Protein AF-A0AAD4QWE2-F1 (afdb_monomer)

Structure (mmCIF, N/CA/C/O backbone):
data_AF-A0AAD4QWE2-F1
#
_entry.id   AF-A0AAD4QWE2-F1
#
loop_
_atom_site.group_PDB
_atom_site.id
_atom_site.type_symbol
_atom_site.label_atom_id
_atom_site.label_alt_id
_atom_site.label_comp_id
_atom_site.label_asym_id
_atom_site.label_entity_id
_atom_site.label_seq_id
_atom_site.pdbx_PDB_ins_code
_atom_site.Cartn_x
_atom_site.Cartn_y
_atom_site.Cartn_z
_atom_site.occupancy
_atom_site.B_iso_or_equiv
_atom_site.auth_seq_id
_atom_site.auth_comp_id
_atom_site.auth_asym_id
_atom_site.auth_atom_id
_atom_site.pdbx_PDB_model_num
ATOM 1 N N . MET A 1 1 ? 18.367 -15.353 -3.432 1.00 58.97 1 MET A N 1
ATOM 2 C CA . MET A 1 1 ? 17.225 -16.222 -3.062 1.00 58.97 1 MET A CA 1
ATOM 3 C C . MET A 1 1 ? 15.881 -15.506 -3.216 1.00 58.97 1 MET A C 1
ATOM 5 O O . MET A 1 1 ? 15.114 -15.905 -4.078 1.00 58.97 1 MET A O 1
ATOM 9 N N . PHE A 1 2 ? 15.617 -14.403 -2.499 1.00 80.06 2 PHE A N 1
ATOM 10 C CA . PHE A 1 2 ? 14.326 -13.691 -2.597 1.00 80.06 2 PHE A CA 1
ATOM 11 C C . PHE A 1 2 ? 14.010 -13.080 -3.974 1.00 80.06 2 PHE A C 1
ATOM 13 O O . PHE A 1 2 ? 12.841 -12.903 -4.298 1.00 80.06 2 PHE A O 1
ATOM 20 N N . HIS A 1 3 ? 15.017 -12.776 -4.801 1.00 84.12 3 HIS A N 1
ATOM 21 C CA . HIS A 1 3 ? 14.799 -12.285 -6.167 1.00 84.12 3 HIS A CA 1
ATOM 22 C C . HIS A 1 3 ? 14.004 -13.289 -7.022 1.00 84.12 3 HIS A C 1
ATOM 24 O O . HIS A 1 3 ? 12.912 -12.959 -7.468 1.00 84.12 3 HIS A O 1
ATOM 30 N N . HIS A 1 4 ? 14.496 -14.525 -7.171 1.00 86.75 4 HIS A N 1
ATOM 31 C CA . HIS A 1 4 ? 13.831 -15.552 -7.985 1.00 86.75 4 HIS A CA 1
ATOM 32 C C . HIS A 1 4 ? 12.430 -15.900 -7.474 1.00 86.75 4 HIS A C 1
ATOM 34 O O . HIS A 1 4 ? 11.530 -16.101 -8.278 1.00 86.75 4 HIS A O 1
ATOM 40 N N . MET A 1 5 ? 12.218 -15.903 -6.153 1.00 87.75 5 MET A N 1
ATOM 41 C CA . MET A 1 5 ? 10.882 -16.099 -5.577 1.00 87.75 5 MET A CA 1
ATOM 42 C C . MET A 1 5 ? 9.924 -14.964 -5.963 1.00 87.75 5 MET A C 1
ATOM 44 O O . MET A 1 5 ? 8.808 -15.232 -6.393 1.00 87.75 5 MET A O 1
ATOM 48 N N . ASN A 1 6 ? 10.357 -13.702 -5.856 1.00 87.88 6 ASN A N 1
ATOM 49 C CA . ASN A 1 6 ? 9.529 -12.559 -6.254 1.00 87.88 6 ASN A CA 1
ATOM 50 C C . ASN A 1 6 ? 9.213 -12.574 -7.756 1.00 87.88 6 ASN A C 1
ATOM 52 O O . ASN A 1 6 ? 8.078 -12.291 -8.126 1.00 87.88 6 ASN A O 1
ATOM 56 N N . VAL A 1 7 ? 10.190 -12.924 -8.601 1.00 87.19 7 VAL A N 1
ATOM 57 C CA . VAL A 1 7 ? 9.985 -13.056 -10.052 1.00 87.19 7 VAL A CA 1
ATOM 58 C C . VAL A 1 7 ? 8.998 -14.182 -10.355 1.00 87.19 7 VAL A C 1
ATOM 60 O O . VAL A 1 7 ? 8.011 -13.928 -11.032 1.00 87.19 7 VAL A O 1
ATOM 63 N N . GLY A 1 8 ? 9.179 -15.373 -9.778 1.00 86.12 8 GLY A N 1
ATOM 64 C CA . GLY A 1 8 ? 8.272 -16.501 -10.008 1.00 86.12 8 GLY A CA 1
ATOM 65 C C . GLY A 1 8 ? 6.830 -16.226 -9.563 1.00 86.12 8 GLY A C 1
ATOM 66 O O . GLY A 1 8 ? 5.892 -16.558 -10.282 1.00 86.12 8 GLY A O 1
ATOM 67 N N . VAL A 1 9 ? 6.628 -15.560 -8.416 1.00 85.94 9 VAL A N 1
ATOM 68 C CA . VAL A 1 9 ? 5.282 -15.143 -7.967 1.00 85.94 9 VAL A CA 1
ATOM 69 C C . VAL A 1 9 ? 4.673 -14.112 -8.921 1.00 85.94 9 VAL A C 1
ATOM 71 O O . VAL A 1 9 ? 3.482 -14.179 -9.218 1.00 85.94 9 VAL A O 1
ATOM 74 N N . TRP A 1 10 ? 5.471 -13.158 -9.406 1.00 86.69 10 TRP A N 1
ATOM 75 C CA . TRP A 1 10 ? 5.012 -12.143 -10.354 1.00 86.69 10 TRP A CA 1
ATOM 76 C C . TRP A 1 10 ? 4.630 -12.760 -11.706 1.00 86.69 10 TRP A C 1
ATOM 78 O O . TRP A 1 10 ? 3.551 -12.469 -12.218 1.00 86.69 10 TRP A O 1
ATOM 88 N N . GLU A 1 11 ? 5.447 -13.667 -12.245 1.00 85.62 11 GLU A N 1
ATOM 89 C CA . GLU A 1 11 ? 5.155 -14.399 -13.484 1.00 85.62 11 GLU A CA 1
ATOM 90 C C . GLU A 1 11 ? 3.886 -15.248 -13.357 1.00 85.62 11 GLU A C 1
ATOM 92 O O . GLU A 1 11 ? 3.011 -15.185 -14.224 1.00 85.62 11 GLU A O 1
ATOM 97 N N . ALA A 1 12 ? 3.733 -15.981 -12.248 1.00 81.69 12 ALA A N 1
ATOM 98 C CA . ALA A 1 12 ? 2.520 -16.745 -11.971 1.00 81.69 12 ALA A CA 1
ATOM 99 C C . ALA A 1 12 ? 1.279 -15.837 -11.942 1.00 81.69 12 ALA A C 1
ATOM 101 O O . ALA A 1 12 ? 0.244 -16.171 -12.521 1.00 81.69 12 ALA A O 1
ATOM 102 N N . ALA A 1 13 ? 1.389 -14.657 -11.328 1.00 78.50 13 ALA A N 1
ATOM 103 C CA . ALA A 1 13 ? 0.296 -13.696 -11.279 1.00 78.50 13 ALA A CA 1
ATOM 104 C C . ALA A 1 13 ? -0.074 -13.128 -12.662 1.00 78.50 13 ALA A C 1
ATOM 106 O O . ALA A 1 13 ? -1.259 -12.958 -12.950 1.00 78.50 13 ALA A O 1
ATOM 107 N N . LEU A 1 14 ? 0.905 -12.887 -13.543 1.00 72.56 14 LEU A N 1
ATOM 108 C CA . LEU A 1 14 ? 0.645 -12.483 -14.930 1.00 72.56 14 LEU A CA 1
ATOM 109 C C . LEU A 1 14 ? -0.063 -13.583 -15.734 1.00 72.56 14 LEU A C 1
ATOM 111 O O . LEU A 1 14 ? -0.970 -13.283 -16.513 1.00 72.56 14 LEU A O 1
ATOM 115 N N . GLY A 1 15 ? 0.306 -14.850 -15.518 1.00 62.28 15 GLY A N 1
ATOM 116 C CA . GLY A 1 15 ? -0.309 -16.002 -16.186 1.00 62.28 15 GLY A CA 1
ATOM 117 C C . GLY A 1 15 ? -1.813 -16.141 -15.917 1.00 62.28 15 GLY A C 1
ATOM 118 O O . GLY A 1 15 ? -2.565 -16.549 -16.802 1.00 62.28 15 GLY A O 1
ATOM 119 N N . HIS A 1 16 ? -2.283 -15.726 -14.736 1.00 57.03 16 HIS A N 1
ATOM 120 C CA . HIS A 1 16 ? -3.704 -15.756 -14.369 1.00 57.03 16 HIS A CA 1
ATOM 121 C C . HIS A 1 16 ? -4.543 -14.617 -14.979 1.00 57.03 16 HIS A C 1
ATOM 123 O O . HIS A 1 16 ? -5.751 -14.784 -15.163 1.00 57.03 16 HIS A O 1
ATOM 129 N N . GLY A 1 17 ? -3.930 -13.483 -15.338 1.00 52.91 17 GLY A N 1
ATOM 130 C CA . GLY A 1 17 ? -4.631 -12.324 -15.909 1.00 52.91 17 GLY A CA 1
ATOM 131 C C . GLY A 1 17 ? -5.110 -12.518 -17.355 1.00 52.91 17 GLY A C 1
ATOM 132 O O . GLY A 1 17 ? -6.010 -11.813 -17.804 1.00 52.91 17 GLY A O 1
ATOM 133 N N . SER A 1 18 ? -4.546 -13.494 -18.074 1.00 47.41 18 SER A N 1
ATOM 134 C CA . SER A 1 18 ? -4.856 -13.782 -19.485 1.00 47.41 18 SER A CA 1
ATOM 135 C C . SER A 1 18 ? -6.170 -14.562 -19.688 1.00 47.41 18 SER A C 1
ATOM 137 O O . SER A 1 18 ? -6.767 -14.500 -20.759 1.00 47.41 18 SER A O 1
ATOM 139 N N . GLN A 1 19 ? -6.671 -15.270 -18.664 1.00 47.59 19 GLN A N 1
ATOM 140 C CA . GLN A 1 19 ? -7.791 -16.215 -18.827 1.00 47.59 19 GLN A CA 1
ATOM 141 C C . GLN A 1 19 ? -9.136 -15.776 -18.224 1.00 47.59 19 GLN A C 1
ATOM 143 O O . GLN A 1 19 ? -10.149 -16.445 -18.437 1.00 47.59 19 GLN A O 1
ATOM 148 N N . ARG A 1 20 ? -9.209 -14.657 -17.490 1.00 51.03 20 ARG A N 1
ATOM 149 C CA . ARG A 1 20 ? -10.485 -14.168 -16.936 1.00 51.03 20 ARG A CA 1
ATOM 150 C C . ARG A 1 20 ? -11.159 -13.169 -17.873 1.00 51.03 20 ARG A C 1
ATOM 152 O O . ARG A 1 20 ? -10.942 -11.964 -17.804 1.00 51.03 20 ARG A O 1
ATOM 159 N N . ASN A 1 21 ? -12.035 -13.710 -18.715 1.00 47.09 21 ASN A N 1
ATOM 160 C CA . ASN A 1 21 ? -13.013 -12.992 -19.527 1.00 47.09 21 ASN A CA 1
ATOM 161 C C . ASN A 1 21 ? -13.651 -11.788 -18.790 1.00 47.09 21 ASN A C 1
ATOM 163 O O . ASN A 1 21 ? -14.329 -11.943 -17.776 1.00 47.09 21 ASN A O 1
ATOM 167 N N . ASN A 1 22 ? -13.479 -10.592 -19.359 1.00 46.81 22 ASN A N 1
ATOM 168 C CA . ASN A 1 22 ? -14.404 -9.447 -19.332 1.00 46.81 22 ASN A CA 1
ATOM 169 C C . ASN A 1 22 ? -14.924 -8.860 -18.002 1.00 46.81 22 ASN A C 1
ATOM 171 O O . ASN A 1 22 ? -15.807 -8.001 -18.030 1.00 46.81 22 ASN A O 1
ATOM 175 N N . ARG A 1 23 ? -14.344 -9.174 -16.841 1.00 49.31 23 ARG A N 1
ATOM 176 C CA . ARG A 1 23 ? -14.482 -8.312 -15.652 1.00 49.31 23 ARG A CA 1
ATOM 177 C C . ARG A 1 23 ? -13.123 -7.728 -15.314 1.00 49.31 23 ARG A C 1
ATOM 179 O O . ARG A 1 23 ? -12.177 -8.466 -15.081 1.00 49.31 23 ARG A O 1
ATOM 186 N N . ARG A 1 24 ? -13.039 -6.392 -15.291 1.00 48.16 24 ARG A N 1
ATOM 187 C CA . ARG A 1 24 ? -11.873 -5.585 -14.884 1.00 48.16 24 ARG A CA 1
ATOM 188 C C . ARG A 1 24 ? -11.527 -5.808 -13.401 1.00 48.16 24 ARG A C 1
ATOM 190 O O . ARG A 1 24 ? -11.529 -4.861 -12.618 1.00 48.16 24 ARG A O 1
ATOM 197 N N . GLN A 1 25 ? -11.273 -7.043 -12.983 1.00 53.31 25 GLN A N 1
ATOM 198 C CA . GLN A 1 25 ? -10.727 -7.312 -11.666 1.00 53.31 25 GLN A CA 1
ATOM 199 C C . GLN A 1 25 ? -9.259 -6.897 -11.743 1.00 53.31 25 GLN A C 1
ATOM 201 O O . GLN A 1 25 ? -8.431 -7.564 -12.353 1.00 53.31 25 GLN A O 1
ATOM 206 N N . LYS A 1 26 ? -8.966 -5.689 -11.256 1.00 68.12 26 LYS A N 1
ATOM 207 C CA . LYS A 1 26 ? -7.588 -5.224 -11.138 1.00 68.12 26 LYS A CA 1
ATOM 208 C C . LYS A 1 26 ? -6.953 -6.055 -10.030 1.00 68.12 26 LYS A C 1
ATOM 210 O O . LYS A 1 26 ? -7.368 -5.923 -8.883 1.00 68.12 26 LYS A O 1
ATOM 215 N N . ASP A 1 27 ? -5.979 -6.892 -10.369 1.00 82.31 27 ASP A N 1
ATOM 216 C CA . ASP A 1 27 ? -5.201 -7.597 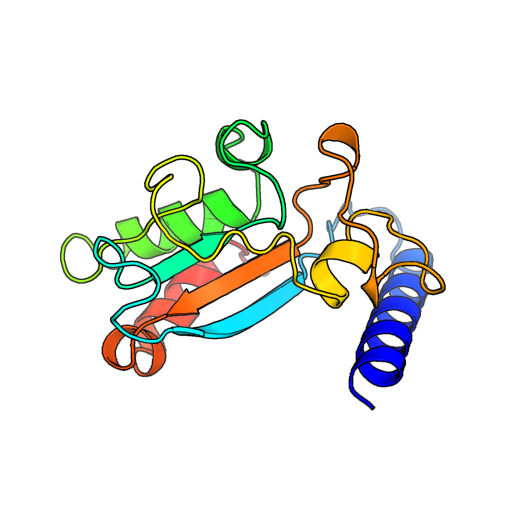-9.353 1.00 82.31 27 ASP A CA 1
ATOM 217 C C . ASP A 1 27 ? -4.540 -6.581 -8.418 1.00 82.31 27 ASP A C 1
ATOM 219 O O . ASP A 1 27 ? -3.907 -5.617 -8.871 1.00 82.31 27 ASP A O 1
ATOM 223 N N . VAL A 1 28 ? -4.723 -6.796 -7.116 1.00 89.50 28 VAL A N 1
ATOM 224 C CA . VAL A 1 28 ? -4.088 -6.023 -6.052 1.00 89.50 28 VAL A CA 1
ATOM 225 C C . VAL A 1 28 ? -3.144 -6.946 -5.304 1.00 89.50 28 VAL A C 1
ATOM 227 O O . VAL A 1 28 ? -3.551 -7.965 -4.752 1.00 89.50 28 VAL A O 1
ATOM 230 N N . PHE A 1 29 ? -1.878 -6.560 -5.257 1.00 92.31 29 PHE A N 1
ATOM 231 C CA . PHE A 1 29 ? -0.832 -7.288 -4.568 1.00 92.31 29 PHE A CA 1
ATOM 232 C C . PHE A 1 29 ? -0.511 -6.608 -3.251 1.00 92.31 29 PHE A C 1
ATOM 234 O O . PHE A 1 29 ? -0.058 -5.462 -3.231 1.00 92.31 29 PHE A O 1
ATOM 241 N N . VAL A 1 30 ? -0.704 -7.332 -2.153 1.00 93.69 30 VAL A N 1
ATOM 242 C CA . VAL A 1 30 ? -0.417 -6.830 -0.811 1.00 93.69 30 VAL A CA 1
ATOM 243 C C . VAL A 1 30 ? 0.771 -7.570 -0.225 1.00 93.69 30 VAL A C 1
ATOM 245 O O . VAL A 1 30 ? 0.781 -8.797 -0.173 1.00 93.69 30 VAL A O 1
ATOM 248 N N . GLN A 1 31 ? 1.759 -6.822 0.259 1.00 93.06 31 GLN A N 1
ATOM 249 C CA . GLN A 1 31 ? 2.827 -7.366 1.088 1.00 93.06 31 GLN A CA 1
ATOM 250 C C . GLN A 1 31 ? 2.773 -6.789 2.495 1.00 93.06 31 GLN A C 1
ATOM 252 O O . GLN A 1 31 ? 2.840 -5.575 2.683 1.00 93.06 31 GLN A O 1
ATOM 257 N N . TRP A 1 32 ? 2.714 -7.678 3.484 1.00 90.88 32 TRP A N 1
ATOM 258 C CA . TRP A 1 32 ? 2.673 -7.323 4.898 1.00 90.88 32 TRP A CA 1
ATOM 259 C C . TRP A 1 32 ? 4.014 -7.524 5.580 1.00 90.88 32 TRP A C 1
ATOM 261 O O . TRP A 1 32 ? 4.587 -8.609 5.533 1.00 90.88 32 TRP A O 1
ATOM 271 N N . HIS A 1 33 ? 4.477 -6.487 6.266 1.00 91.88 33 HIS A N 1
ATOM 272 C CA . HIS A 1 33 ? 5.774 -6.455 6.926 1.00 91.88 33 HIS A CA 1
ATOM 273 C C . HIS A 1 33 ? 5.647 -5.914 8.354 1.00 91.88 33 HIS A C 1
ATOM 275 O O . HIS A 1 33 ? 4.691 -5.223 8.721 1.00 91.88 33 HIS A O 1
ATOM 281 N N . GLY A 1 34 ? 6.608 -6.287 9.197 1.00 92.31 34 GLY A N 1
ATOM 282 C CA . GLY A 1 34 ? 6.732 -5.752 10.547 1.00 92.31 34 GLY A CA 1
ATOM 283 C C . GLY A 1 34 ? 7.597 -4.496 10.557 1.00 92.31 34 GLY A C 1
ATOM 284 O O . GLY A 1 34 ? 8.762 -4.540 10.174 1.00 92.31 34 GLY A O 1
ATOM 285 N N . MET A 1 35 ? 7.065 -3.412 11.109 1.00 91.50 35 MET A N 1
ATOM 286 C CA . MET A 1 35 ? 7.750 -2.130 11.187 1.00 91.50 35 MET A CA 1
ATOM 287 C C . MET A 1 35 ? 8.529 -1.991 12.496 1.00 91.50 35 MET A C 1
ATOM 289 O O . MET A 1 35 ? 7.972 -2.111 13.592 1.00 91.50 35 MET A O 1
ATOM 293 N N . LYS A 1 36 ? 9.818 -1.650 12.398 1.00 86.62 36 LYS A N 1
ATOM 294 C CA . LYS A 1 36 ? 10.590 -1.189 13.562 1.00 86.62 36 LYS 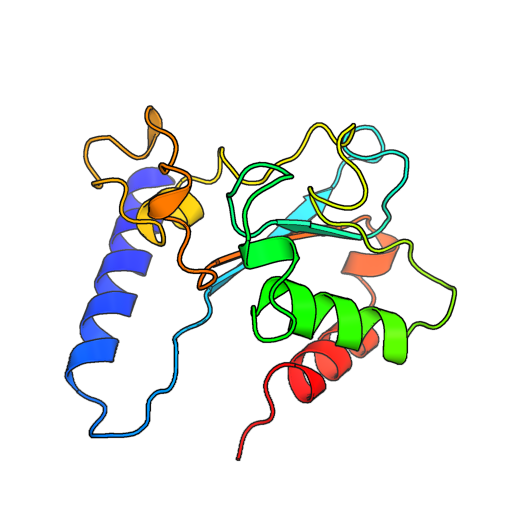A CA 1
ATOM 295 C C . LYS A 1 36 ? 10.041 0.158 14.040 1.00 86.62 36 LYS A C 1
ATOM 297 O O . LYS A 1 36 ? 9.777 1.046 13.235 1.00 86.62 36 LYS A O 1
ATOM 302 N N . ALA A 1 37 ? 9.948 0.351 15.357 1.00 77.62 37 ALA A N 1
ATOM 303 C CA . ALA A 1 37 ? 9.383 1.570 15.953 1.00 77.62 37 ALA A CA 1
ATOM 304 C C . ALA A 1 37 ? 10.088 2.872 15.515 1.00 77.62 37 ALA A C 1
ATOM 306 O O . ALA A 1 37 ? 9.475 3.939 15.518 1.00 77.62 37 ALA A O 1
ATOM 307 N N . SER A 1 38 ? 11.365 2.786 15.128 1.00 83.50 38 SER A N 1
ATOM 308 C CA . SER A 1 38 ? 12.180 3.915 14.673 1.00 83.50 38 SER A CA 1
ATOM 309 C C . SER A 1 38 ? 12.045 4.240 13.181 1.00 83.50 38 SER A C 1
ATOM 311 O O . SER A 1 38 ? 12.520 5.300 12.771 1.00 83.50 38 SER A O 1
ATOM 313 N N . SER A 1 39 ? 11.420 3.375 12.373 1.00 87.12 39 SER A N 1
ATOM 314 C CA . SER A 1 39 ? 11.295 3.584 10.924 1.00 87.12 39 SER A CA 1
ATOM 315 C C . SER A 1 39 ? 10.331 4.722 10.595 1.00 87.12 39 SER A C 1
ATOM 317 O O . SER A 1 39 ? 10.669 5.598 9.798 1.00 87.12 39 SER A O 1
ATOM 319 N N . CYS A 1 40 ? 9.153 4.726 11.231 1.00 91.88 40 CYS A N 1
ATOM 320 C CA . CYS A 1 40 ? 8.093 5.714 11.010 1.00 91.88 40 CYS A CA 1
ATOM 321 C C . CYS A 1 40 ? 7.483 6.085 12.364 1.00 91.88 40 CYS A C 1
ATOM 323 O O . CYS A 1 40 ? 6.673 5.363 12.950 1.00 91.88 40 CYS A O 1
ATOM 325 N N . ARG A 1 41 ? 7.961 7.200 12.926 1.00 91.75 41 ARG A N 1
ATOM 326 C CA . ARG A 1 41 ? 7.648 7.606 14.308 1.00 91.75 41 ARG A CA 1
ATOM 327 C C . ARG A 1 41 ? 6.181 8.005 14.484 1.00 91.75 41 ARG A C 1
ATOM 329 O O . ARG A 1 41 ? 5.605 7.757 15.543 1.00 91.75 41 ARG A O 1
ATOM 336 N N . ASN A 1 42 ? 5.585 8.558 13.431 1.00 92.38 42 ASN A N 1
ATOM 337 C CA . ASN A 1 42 ? 4.230 9.104 13.445 1.00 92.38 42 ASN A CA 1
ATOM 338 C C . ASN A 1 42 ? 3.172 8.112 12.946 1.00 92.38 42 ASN A C 1
ATOM 340 O O . ASN A 1 42 ? 2.011 8.487 12.821 1.00 92.38 42 ASN A O 1
ATOM 344 N N . ALA A 1 43 ? 3.563 6.864 12.672 1.00 94.12 43 ALA A N 1
ATOM 345 C CA . ALA A 1 43 ? 2.686 5.832 12.145 1.00 94.12 43 ALA A CA 1
ATOM 346 C C . ALA A 1 43 ? 2.742 4.564 13.007 1.00 94.12 43 ALA A C 1
ATOM 348 O O . ALA A 1 43 ? 3.812 4.107 13.430 1.00 94.12 43 ALA A O 1
ATOM 349 N N . ASP A 1 44 ? 1.575 3.978 13.236 1.00 94.88 44 ASP A N 1
ATOM 350 C CA . ASP A 1 44 ? 1.428 2.612 13.735 1.00 94.88 44 ASP A CA 1
ATOM 351 C C . ASP A 1 44 ? 1.254 1.639 12.563 1.00 94.88 44 ASP A C 1
ATOM 353 O O . ASP A 1 44 ? 1.729 0.503 12.625 1.00 94.88 44 ASP A O 1
ATOM 357 N N . ILE A 1 45 ? 0.656 2.132 11.474 1.00 95.75 45 ILE A N 1
ATOM 358 C CA . ILE A 1 45 ? 0.525 1.472 10.180 1.00 95.75 45 ILE A CA 1
ATOM 359 C C . ILE A 1 45 ? 0.966 2.468 9.104 1.00 95.75 45 ILE A C 1
ATOM 361 O O . ILE A 1 45 ? 0.473 3.594 9.053 1.00 95.75 45 ILE A O 1
ATOM 365 N N . PHE A 1 46 ? 1.876 2.060 8.230 1.00 96.44 46 PHE A N 1
ATOM 366 C CA . PHE A 1 46 ? 2.300 2.849 7.085 1.00 96.44 46 PHE A CA 1
ATOM 367 C C . PHE A 1 46 ? 2.091 2.051 5.799 1.00 96.44 46 PHE A C 1
ATOM 369 O O . PHE A 1 46 ? 2.566 0.923 5.684 1.00 96.44 46 PHE A O 1
ATOM 376 N N . MET A 1 47 ? 1.376 2.627 4.834 1.00 97.19 47 MET A N 1
ATOM 377 C CA . MET A 1 47 ? 1.053 1.965 3.571 1.00 97.19 47 MET A CA 1
ATOM 378 C C . MET A 1 47 ? 1.653 2.717 2.387 1.00 97.19 47 MET A C 1
ATOM 380 O O . MET A 1 47 ? 1.489 3.928 2.261 1.00 97.19 47 MET A O 1
ATOM 384 N N . SER A 1 48 ? 2.324 1.997 1.494 1.00 96.38 48 SER A N 1
ATOM 385 C CA . SER A 1 48 ? 2.932 2.558 0.288 1.00 96.38 48 SER A CA 1
ATOM 386 C C . SER A 1 48 ? 2.549 1.757 -0.950 1.00 96.38 48 SER A C 1
ATOM 388 O O . SER A 1 48 ? 2.503 0.532 -0.907 1.00 96.38 48 SER A O 1
ATOM 390 N N . ALA A 1 49 ? 2.351 2.448 -2.072 1.00 95.94 49 ALA A N 1
ATOM 391 C CA . ALA A 1 49 ? 2.178 1.834 -3.387 1.00 95.94 49 ALA A CA 1
ATOM 392 C C . ALA A 1 49 ? 3.507 1.662 -4.154 1.00 95.94 49 ALA A C 1
ATOM 394 O O . ALA A 1 49 ? 3.518 1.308 -5.332 1.00 95.94 49 ALA A O 1
ATOM 395 N N . GLY A 1 50 ? 4.640 1.935 -3.497 1.00 94.25 50 GLY A N 1
ATOM 396 C CA . GLY A 1 50 ? 5.972 1.911 -4.105 1.00 94.25 50 GLY A CA 1
ATOM 397 C C . GLY A 1 50 ? 6.344 3.193 -4.856 1.00 94.25 50 GLY A C 1
ATOM 398 O O . GLY A 1 50 ? 7.378 3.219 -5.514 1.00 94.25 50 GLY A O 1
ATOM 399 N N . GLY A 1 51 ? 5.524 4.245 -4.753 1.00 91.25 51 GLY A N 1
ATOM 400 C CA . GLY A 1 51 ? 5.776 5.564 -5.339 1.00 91.25 51 GLY A CA 1
ATOM 401 C C . GLY A 1 51 ? 6.252 6.602 -4.320 1.00 91.25 51 GLY A C 1
ATOM 402 O O . GLY A 1 51 ? 6.031 6.459 -3.115 1.00 91.25 51 GLY A O 1
ATOM 403 N N . GLU A 1 52 ? 6.863 7.678 -4.817 1.00 91.81 52 GLU A N 1
ATOM 404 C CA . GLU A 1 52 ? 7.252 8.847 -4.015 1.00 91.81 52 GLU A CA 1
ATOM 405 C C . GLU A 1 52 ? 6.025 9.624 -3.478 1.00 91.81 52 GLU A C 1
ATOM 407 O O . GLU A 1 52 ? 4.947 9.545 -4.071 1.00 91.81 52 GLU A O 1
ATOM 412 N N . PRO A 1 53 ? 6.163 10.420 -2.397 1.00 91.94 53 PRO A N 1
ATOM 413 C CA . PRO A 1 53 ? 5.060 11.121 -1.720 1.00 91.94 53 PRO A CA 1
ATOM 414 C C . PRO A 1 53 ? 4.058 11.894 -2.586 1.00 91.94 53 PRO A C 1
ATOM 416 O O . PRO A 1 53 ? 2.890 12.003 -2.219 1.00 91.94 53 PRO A O 1
ATOM 419 N N . PHE A 1 54 ? 4.509 12.454 -3.709 1.00 92.00 54 PHE A N 1
ATOM 420 C CA . PHE A 1 54 ? 3.694 13.286 -4.601 1.00 92.00 54 PHE A CA 1
ATOM 421 C C . PHE A 1 54 ? 3.032 12.499 -5.735 1.00 92.00 54 PHE A C 1
ATOM 423 O O . PHE A 1 54 ? 2.392 13.090 -6.602 1.00 92.00 54 PHE A O 1
ATOM 430 N N . ASN A 1 55 ? 3.196 11.176 -5.763 1.00 94.88 55 ASN A N 1
ATOM 431 C CA . ASN A 1 55 ? 2.568 10.346 -6.775 1.00 94.88 55 ASN A CA 1
ATOM 432 C C . ASN A 1 55 ? 1.034 10.391 -6.640 1.00 94.88 55 ASN A C 1
ATOM 434 O O . ASN A 1 55 ? 0.489 10.315 -5.534 1.00 94.88 55 ASN A O 1
ATOM 438 N N . SER A 1 56 ? 0.338 10.492 -7.774 1.00 95.06 56 SER A N 1
ATOM 439 C CA . SER A 1 56 ? -1.124 10.615 -7.836 1.00 95.06 56 SER A CA 1
ATOM 440 C C . SER A 1 56 ? -1.859 9.421 -7.221 1.00 95.06 56 SER A C 1
ATOM 442 O O . SER A 1 56 ? -2.984 9.589 -6.751 1.00 95.06 56 SER A O 1
ATOM 444 N N . VAL A 1 57 ? -1.215 8.251 -7.117 1.00 95.31 57 VAL A N 1
ATOM 445 C CA . VAL A 1 57 ? -1.767 7.062 -6.447 1.00 95.31 57 VAL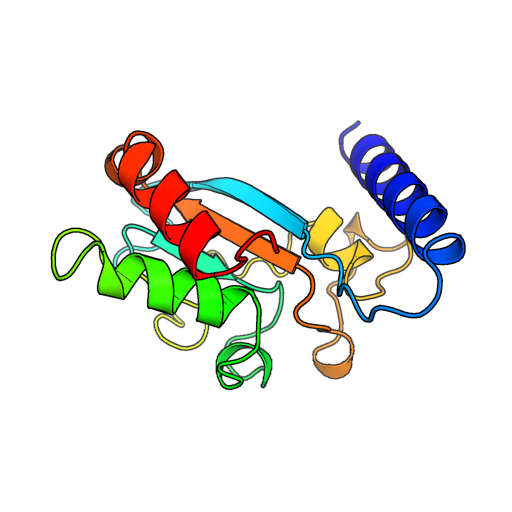 A CA 1
ATOM 446 C C . VAL A 1 57 ? -2.188 7.334 -4.999 1.00 95.31 57 VAL A C 1
ATOM 448 O O . VAL A 1 57 ? -3.160 6.756 -4.522 1.00 95.31 57 VAL A O 1
ATOM 451 N N . TYR A 1 58 ? -1.502 8.244 -4.300 1.00 95.94 58 TYR A N 1
ATOM 452 C CA . TYR A 1 58 ? -1.829 8.614 -2.919 1.00 95.94 58 TYR A CA 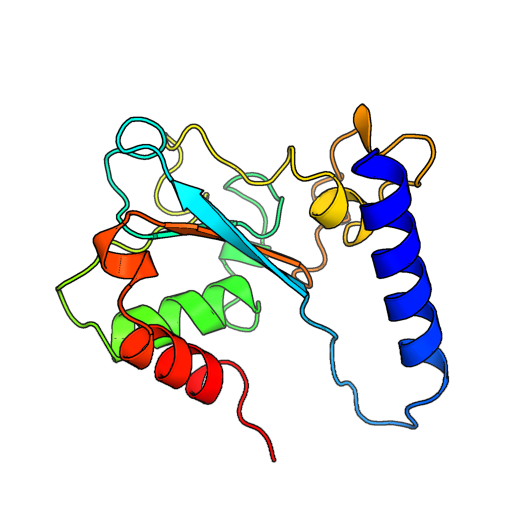1
ATOM 453 C C . TYR A 1 58 ? -2.915 9.698 -2.830 1.00 95.94 58 TYR A C 1
ATOM 455 O O . TYR A 1 58 ? -3.325 10.091 -1.737 1.00 95.94 58 TYR A O 1
ATOM 463 N N . VAL A 1 59 ? -3.399 10.207 -3.963 1.00 94.44 59 VAL A N 1
ATOM 464 C CA . VAL A 1 59 ? -4.515 11.162 -4.044 1.00 94.44 59 VAL A CA 1
ATOM 465 C C . VAL A 1 59 ? -5.788 10.475 -4.530 1.00 94.44 59 VAL A C 1
ATOM 467 O O . VAL A 1 59 ? -6.862 10.780 -4.013 1.00 94.44 59 VAL A O 1
ATOM 470 N N . ASP A 1 60 ? -5.663 9.532 -5.465 1.00 94.44 60 ASP A N 1
ATOM 471 C CA . ASP A 1 60 ? -6.780 8.751 -5.993 1.00 94.44 60 ASP A CA 1
ATOM 472 C C . ASP A 1 60 ? -7.436 7.903 -4.896 1.00 94.44 60 ASP A C 1
ATOM 474 O O . ASP A 1 60 ? -6.837 6.963 -4.380 1.00 94.44 60 ASP A O 1
ATOM 478 N N . GLN A 1 61 ? -8.680 8.223 -4.541 1.00 93.81 61 GLN A N 1
ATOM 479 C CA . GLN A 1 61 ? -9.445 7.490 -3.527 1.00 93.81 61 GLN A CA 1
ATOM 480 C C . GLN A 1 61 ? -9.794 6.063 -3.967 1.00 93.81 61 GLN A C 1
ATOM 482 O O . GLN A 1 61 ? -10.052 5.204 -3.128 1.00 93.81 61 GLN A O 1
ATOM 487 N N . ASN A 1 62 ? -9.769 5.794 -5.274 1.00 92.00 62 ASN A N 1
ATOM 488 C CA . ASN A 1 62 ? -10.002 4.466 -5.826 1.00 92.00 62 ASN A CA 1
ATOM 489 C C . ASN A 1 62 ? -8.725 3.624 -5.888 1.00 92.00 62 ASN A C 1
ATOM 491 O O . ASN A 1 62 ? -8.782 2.465 -6.306 1.00 92.00 62 ASN A O 1
ATOM 495 N N . SER A 1 63 ? -7.575 4.178 -5.493 1.00 94.50 63 SER A N 1
ATOM 496 C CA . SER A 1 63 ? -6.360 3.387 -5.404 1.00 94.50 63 SER A CA 1
ATOM 497 C C . SER A 1 63 ? -6.486 2.382 -4.250 1.00 94.50 63 SER A C 1
ATOM 499 O O . SER A 1 63 ? -6.942 2.738 -3.159 1.00 94.50 63 SER A O 1
ATOM 501 N N . PRO A 1 64 ? -6.059 1.124 -4.443 1.00 95.31 64 PRO A N 1
ATOM 502 C CA . PRO A 1 64 ? -6.063 0.107 -3.398 1.00 95.31 64 PRO A CA 1
ATOM 503 C C . PRO A 1 64 ? -5.433 0.556 -2.076 1.00 95.31 64 PRO A C 1
ATOM 505 O O . PRO A 1 64 ? -5.966 0.252 -1.012 1.00 95.31 64 PRO A O 1
ATOM 508 N N . VAL A 1 65 ? -4.341 1.332 -2.119 1.00 96.69 65 VAL A N 1
ATOM 509 C CA . VAL A 1 65 ? -3.725 1.878 -0.899 1.00 96.69 65 VAL A CA 1
ATOM 510 C C . VAL A 1 65 ? -4.701 2.778 -0.134 1.00 96.69 65 VAL A C 1
ATOM 512 O O . VAL A 1 65 ? -4.860 2.607 1.072 1.00 96.69 65 VAL A O 1
ATOM 515 N N . ASN A 1 66 ? -5.420 3.674 -0.813 1.00 96.69 66 ASN A N 1
ATOM 516 C CA . ASN A 1 66 ? -6.362 4.590 -0.168 1.00 96.69 66 ASN A CA 1
ATOM 517 C C . ASN A 1 66 ? -7.680 3.917 0.237 1.00 96.69 66 ASN A C 1
ATOM 519 O O . ASN A 1 66 ? -8.269 4.305 1.248 1.00 96.69 66 ASN A O 1
ATOM 523 N N . GLN A 1 67 ? -8.110 2.878 -0.484 1.00 96.56 67 GLN A N 1
ATOM 524 C CA . GLN A 1 67 ? -9.252 2.050 -0.088 1.00 96.56 67 GLN A CA 1
ATOM 525 C C . GLN A 1 67 ? -8.976 1.329 1.236 1.00 96.56 67 GLN A C 1
ATOM 527 O O . GLN A 1 67 ? -9.799 1.390 2.152 1.00 96.56 67 GLN A O 1
ATOM 532 N N . ILE A 1 68 ? -7.795 0.714 1.381 1.00 96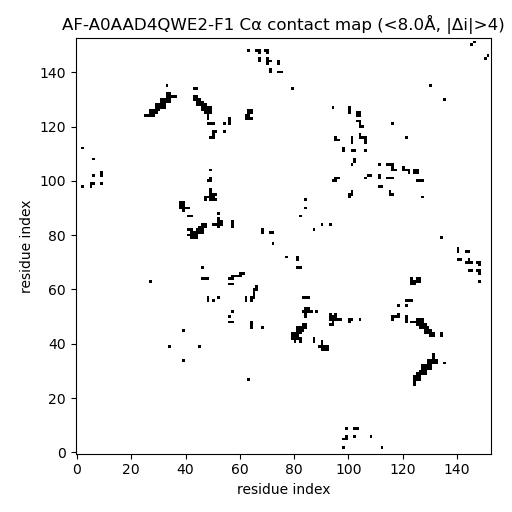.62 68 ILE A N 1
ATOM 533 C CA . ILE A 1 68 ? -7.398 0.048 2.630 1.00 96.62 68 ILE A CA 1
ATOM 534 C C . ILE A 1 68 ? -7.219 1.081 3.751 1.00 96.62 68 ILE A C 1
ATOM 536 O O . ILE A 1 68 ? -7.750 0.875 4.841 1.00 96.62 68 ILE A O 1
ATOM 540 N N . VAL A 1 69 ? -6.535 2.209 3.505 1.00 96.38 69 VAL A N 1
ATOM 541 C CA . VAL A 1 69 ? -6.374 3.287 4.504 1.00 96.38 69 VAL A CA 1
ATOM 542 C C . VAL A 1 69 ? -7.733 3.758 5.026 1.00 96.38 69 VAL A C 1
ATOM 544 O O . VAL A 1 69 ? -7.947 3.785 6.238 1.00 96.38 69 VAL A O 1
ATOM 547 N N . SER A 1 70 ? -8.668 4.068 4.125 1.00 95.88 70 SER A N 1
ATOM 548 C CA . SER A 1 70 ? -10.017 4.516 4.486 1.00 95.88 70 SER A CA 1
ATOM 549 C C . SER A 1 70 ? -10.783 3.459 5.280 1.00 95.88 70 SER A C 1
ATOM 551 O O . SER A 1 70 ? -11.446 3.781 6.266 1.00 95.88 70 SER A O 1
ATO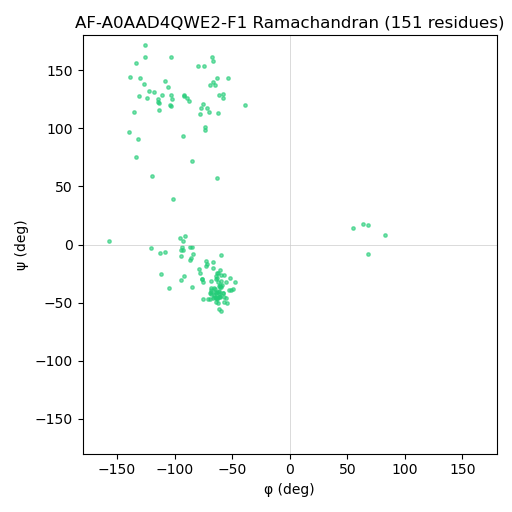M 553 N N . ALA A 1 71 ? -10.668 2.187 4.892 1.00 96.19 71 ALA A N 1
ATOM 554 C CA . ALA A 1 71 ? -11.304 1.081 5.596 1.00 96.19 71 ALA A CA 1
ATOM 555 C C . ALA A 1 71 ? -10.761 0.909 7.023 1.00 96.19 71 ALA A C 1
ATOM 557 O O . ALA A 1 71 ? -11.549 0.771 7.961 1.00 96.19 71 ALA A O 1
ATOM 558 N N . VAL A 1 72 ? -9.435 0.969 7.198 1.00 96.00 72 VAL A N 1
ATOM 559 C CA . VAL A 1 72 ? -8.801 0.897 8.520 1.00 96.00 72 VAL A CA 1
ATOM 560 C C . VAL A 1 72 ? -9.249 2.068 9.384 1.00 96.00 72 VAL A C 1
ATOM 562 O O . VAL A 1 72 ? -9.719 1.834 10.491 1.00 96.00 72 VAL A O 1
ATOM 565 N N . ILE A 1 73 ? -9.179 3.307 8.886 1.00 94.56 73 ILE A N 1
ATOM 566 C CA . ILE A 1 73 ? -9.601 4.497 9.647 1.00 94.56 73 ILE A CA 1
ATOM 567 C C . ILE A 1 73 ? -11.070 4.384 10.073 1.00 94.56 73 ILE A C 1
ATOM 569 O O . ILE A 1 73 ? -11.405 4.693 11.214 1.00 94.56 73 ILE A O 1
ATOM 573 N N . ARG A 1 74 ? -11.946 3.892 9.187 1.00 93.62 74 ARG A N 1
ATOM 574 C CA . ARG A 1 74 ? -13.379 3.739 9.474 1.00 93.62 74 ARG A CA 1
ATOM 575 C C . ARG A 1 74 ? -13.664 2.737 10.590 1.00 93.62 74 ARG A C 1
ATOM 577 O O . ARG A 1 74 ? -14.548 2.977 11.403 1.00 93.62 74 ARG A O 1
ATOM 584 N N . ILE A 1 75 ? -12.959 1.607 10.611 1.00 92.44 75 ILE A N 1
ATOM 585 C C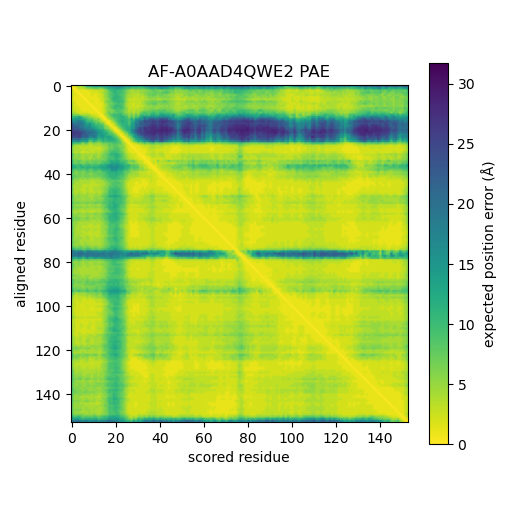A . ILE A 1 75 ? -13.121 0.588 11.663 1.00 92.44 75 ILE A CA 1
ATOM 586 C C . ILE A 1 75 ? -12.453 1.036 12.961 1.00 92.44 75 ILE A C 1
ATOM 588 O O . ILE A 1 75 ? -12.896 0.675 14.048 1.00 92.44 75 ILE A O 1
ATOM 592 N N . ASN A 1 76 ? -11.367 1.790 12.834 1.00 78.56 76 ASN A N 1
ATOM 593 C CA . ASN A 1 76 ? -10.422 2.021 13.901 1.00 78.56 76 ASN A CA 1
ATOM 594 C C . ASN A 1 76 ? -10.305 3.505 14.252 1.00 78.56 76 ASN A C 1
ATOM 596 O O . ASN A 1 76 ? -9.232 4.102 14.156 1.00 78.56 76 ASN A O 1
ATOM 600 N N . THR A 1 77 ? -11.426 4.102 14.647 1.00 64.06 77 THR A N 1
ATOM 601 C CA . THR A 1 77 ? -11.630 5.556 14.661 1.00 64.06 77 THR A CA 1
ATOM 602 C C . THR A 1 77 ? -10.661 6.361 15.535 1.00 64.06 77 THR A C 1
ATOM 604 O O . THR A 1 77 ? -10.652 7.583 15.412 1.00 64.06 77 THR A O 1
ATOM 607 N N . SER A 1 78 ? -9.812 5.747 16.376 1.00 69.31 78 SER A N 1
ATOM 608 C CA . SER A 1 78 ? -8.713 6.453 17.071 1.00 69.31 78 SER A CA 1
ATOM 609 C C . SER A 1 78 ? -7.521 5.593 17.546 1.00 69.31 78 SER A C 1
ATOM 611 O O . SER A 1 78 ? -6.623 6.136 18.186 1.00 69.31 78 SER A O 1
ATOM 613 N N . GLN A 1 79 ? -7.451 4.278 17.289 1.00 85.75 79 GLN A N 1
ATOM 614 C CA . GLN A 1 79 ? -6.422 3.438 17.940 1.00 85.75 79 GLN A CA 1
ATOM 615 C C . GLN A 1 79 ? -5.065 3.434 17.222 1.00 85.75 79 GLN A C 1
ATOM 617 O O . GLN A 1 79 ? -4.028 3.348 17.878 1.00 85.75 79 GLN A O 1
ATOM 622 N N . TYR A 1 80 ? -5.051 3.474 15.885 1.00 93.06 80 TYR A N 1
ATOM 623 C CA . TYR A 1 80 ? -3.819 3.400 15.090 1.00 93.06 80 TYR A CA 1
ATOM 624 C C . TYR A 1 80 ? -3.676 4.625 14.200 1.00 93.06 80 TYR A C 1
ATOM 626 O O . TYR A 1 80 ? -4.584 4.975 13.448 1.00 93.06 80 TYR A O 1
ATOM 634 N N . ARG A 1 81 ? -2.490 5.232 14.219 1.00 94.50 81 ARG A N 1
ATOM 635 C CA . ARG A 1 81 ? -2.116 6.269 13.257 1.00 94.50 81 ARG A CA 1
ATOM 636 C C . ARG A 1 81 ? -1.742 5.600 11.942 1.00 94.50 81 ARG A C 1
ATOM 638 O O . ARG A 1 81 ? -0.739 4.882 11.873 1.00 94.50 81 ARG A O 1
ATOM 645 N N . VAL A 1 82 ? -2.561 5.819 10.920 1.00 95.38 82 VAL A N 1
ATOM 646 C CA . VAL A 1 82 ? -2.377 5.255 9.580 1.00 95.38 82 VAL A CA 1
ATOM 647 C C . VAL A 1 82 ? -1.847 6.335 8.653 1.00 95.38 82 VAL A C 1
ATOM 649 O O . VAL A 1 82 ? -2.513 7.345 8.449 1.00 95.38 82 VAL A O 1
ATOM 652 N N . ASN A 1 83 ? -0.671 6.114 8.070 1.00 95.88 83 ASN A N 1
ATOM 653 C CA . ASN A 1 83 ? -0.050 7.065 7.154 1.00 95.88 83 ASN A CA 1
ATOM 654 C C . ASN A 1 83 ? 0.317 6.436 5.811 1.00 95.88 83 ASN A C 1
ATOM 656 O O . ASN A 1 83 ? 0.452 5.222 5.670 1.00 95.88 83 ASN A O 1
ATOM 660 N N . THR A 1 84 ? 0.521 7.303 4.829 1.00 96.62 84 THR A N 1
ATOM 661 C CA . THR A 1 84 ? 1.121 6.984 3.531 1.00 96.62 84 THR A CA 1
ATOM 662 C C . THR A 1 84 ? 2.302 7.925 3.286 1.00 96.62 84 THR A C 1
ATOM 664 O O . THR A 1 84 ? 2.450 8.913 4.016 1.00 96.62 84 THR A O 1
ATOM 667 N N . PRO A 1 85 ? 3.117 7.714 2.235 1.00 95.62 85 PRO A N 1
ATOM 668 C CA . PRO A 1 85 ? 4.149 8.675 1.848 1.00 95.62 85 PRO A CA 1
ATOM 669 C C . PRO A 1 85 ? 3.633 10.107 1.673 1.00 95.62 85 PRO A C 1
ATOM 671 O O . PRO A 1 85 ? 4.376 11.054 1.918 1.00 95.62 85 PRO A O 1
ATOM 674 N N . LYS A 1 86 ? 2.359 10.286 1.300 1.00 95.44 86 LYS A N 1
ATOM 675 C CA . LYS A 1 86 ? 1.733 11.607 1.184 1.00 95.44 86 LYS A CA 1
ATOM 676 C C . LYS A 1 86 ? 1.557 12.299 2.540 1.00 95.44 86 LYS A C 1
ATOM 678 O O . LYS A 1 86 ? 1.795 13.505 2.616 1.00 95.44 86 LYS A O 1
ATOM 683 N N . THR A 1 87 ? 1.129 11.569 3.576 1.00 95.50 87 THR A N 1
ATOM 684 C CA . THR A 1 87 ? 0.780 12.139 4.894 1.00 95.50 87 THR A CA 1
ATOM 685 C C . THR A 1 87 ? 1.946 12.161 5.880 1.00 95.50 87 THR A C 1
ATOM 687 O O . THR A 1 87 ? 1.998 13.047 6.726 1.00 95.50 87 THR A O 1
ATOM 690 N N . ASP A 1 88 ? 2.918 11.255 5.749 1.00 94.50 88 ASP A N 1
ATOM 691 C CA . ASP A 1 88 ? 4.158 11.265 6.531 1.00 94.50 88 ASP A CA 1
ATOM 692 C C . ASP A 1 88 ? 5.372 11.095 5.613 1.00 94.50 88 ASP A C 1
ATOM 694 O O . ASP A 1 88 ? 5.841 9.992 5.331 1.00 94.50 88 ASP A O 1
ATOM 698 N N . ARG A 1 89 ? 5.895 12.235 5.155 1.00 92.62 89 ARG A N 1
ATOM 699 C CA . ARG A 1 89 ? 7.053 12.313 4.250 1.00 92.62 89 ARG A CA 1
ATOM 700 C C . ARG A 1 89 ? 8.382 11.985 4.937 1.00 92.62 89 ARG A 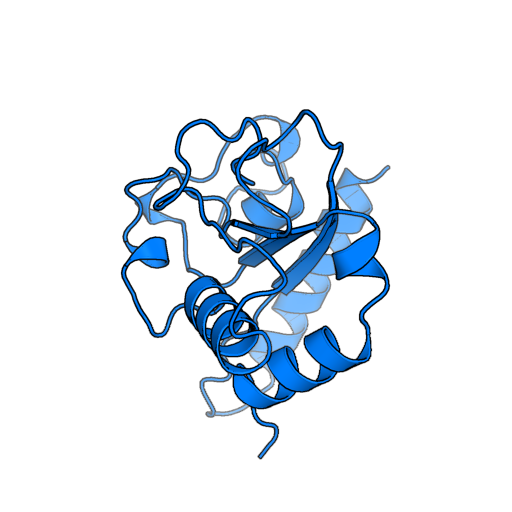C 1
ATOM 702 O O . ARG A 1 89 ? 9.375 11.772 4.245 1.00 92.62 89 ARG A O 1
ATOM 709 N N . ASN A 1 90 ? 8.400 11.968 6.271 1.00 91.31 90 ASN A N 1
ATOM 710 C CA . ASN A 1 90 ? 9.599 11.764 7.087 1.00 91.31 90 ASN A CA 1
ATOM 711 C C . ASN A 1 90 ? 9.792 10.297 7.494 1.00 91.31 90 ASN A C 1
ATOM 713 O O . ASN A 1 90 ? 10.844 9.934 8.024 1.00 91.31 90 ASN A O 1
ATOM 717 N N . CYS A 1 91 ? 8.792 9.445 7.260 1.00 90.75 91 CYS A N 1
ATOM 718 C CA . CYS A 1 91 ? 8.931 8.001 7.385 1.00 90.75 91 CYS A CA 1
ATOM 719 C C . CYS A 1 91 ? 10.055 7.518 6.457 1.00 90.75 91 CYS A C 1
ATOM 721 O O . CYS A 1 91 ? 10.072 7.795 5.256 1.00 90.75 91 CYS A O 1
ATOM 723 N N . LYS A 1 92 ? 11.025 6.794 7.029 1.00 88.56 92 LYS A N 1
ATOM 724 C CA . LYS A 1 92 ? 12.181 6.274 6.277 1.00 88.56 92 LYS A CA 1
ATOM 725 C C . LYS A 1 92 ? 11.758 5.261 5.220 1.00 88.56 92 LYS A C 1
ATOM 727 O O . LYS A 1 92 ? 12.443 5.070 4.221 1.00 88.56 92 LYS A O 1
ATOM 732 N N . PHE A 1 93 ? 10.640 4.591 5.469 1.00 86.75 93 PHE A N 1
ATOM 733 C CA . PHE A 1 93 ? 10.091 3.601 4.575 1.00 86.75 93 PHE A CA 1
ATOM 734 C C . PHE A 1 93 ? 9.180 4.268 3.536 1.00 86.75 93 PHE A C 1
ATOM 736 O O . PHE A 1 93 ? 8.209 4.935 3.873 1.00 86.75 93 PHE A O 1
ATOM 743 N N . LYS A 1 94 ? 9.479 4.051 2.254 1.00 81.50 94 LYS A N 1
ATOM 744 C CA . LYS A 1 94 ? 8.675 4.562 1.132 1.00 81.50 94 LYS A CA 1
ATOM 745 C C . LYS A 1 94 ? 8.136 3.465 0.220 1.00 81.50 94 LYS A C 1
ATOM 747 O O . LYS A 1 94 ? 7.449 3.778 -0.742 1.00 81.50 94 LYS A O 1
ATOM 752 N N . GLY A 1 95 ? 8.467 2.195 0.454 1.00 87.00 95 GLY A N 1
ATOM 753 C CA . GLY A 1 95 ? 8.106 1.067 -0.422 1.00 87.00 95 GLY A CA 1
ATOM 754 C C . GLY A 1 95 ? 8.793 1.043 -1.796 1.00 87.00 95 GLY A C 1
ATOM 755 O O . GLY A 1 95 ? 8.705 0.039 -2.492 1.00 87.00 95 GLY A O 1
ATOM 756 N N . THR A 1 96 ? 9.524 2.095 -2.185 1.00 90.44 96 THR A N 1
ATOM 757 C CA . THR A 1 96 ? 10.244 2.199 -3.475 1.00 90.44 96 THR A CA 1
ATOM 758 C C . THR A 1 96 ? 11.409 1.207 -3.601 1.00 90.44 96 THR A C 1
ATOM 760 O O . THR A 1 96 ? 11.938 0.979 -4.692 1.00 90.44 96 THR A O 1
ATOM 763 N N . GLU A 1 97 ? 11.827 0.608 -2.487 1.00 90.50 97 GLU A N 1
ATOM 764 C CA . GLU A 1 97 ? 12.883 -0.408 -2.415 1.00 90.50 97 GLU A CA 1
ATOM 765 C C . GLU A 1 97 ? 12.363 -1.845 -2.465 1.00 90.50 97 GLU A C 1
ATOM 767 O O . GLU A 1 97 ? 13.151 -2.783 -2.555 1.00 90.50 97 GLU A O 1
ATOM 772 N N . ASN A 1 98 ? 11.043 -2.034 -2.464 1.00 92.56 98 ASN A N 1
ATOM 773 C CA . ASN A 1 98 ? 10.462 -3.362 -2.532 1.00 92.56 98 ASN A CA 1
ATOM 774 C C . ASN A 1 98 ? 10.640 -3.968 -3.927 1.00 92.56 98 ASN A C 1
ATOM 776 O O . ASN A 1 98 ? 10.095 -3.464 -4.907 1.00 92.56 98 ASN A O 1
ATOM 780 N N . VAL A 1 99 ? 11.369 -5.081 -4.000 1.00 93.56 99 VAL A N 1
ATOM 781 C CA . VAL A 1 99 ? 11.635 -5.803 -5.251 1.00 93.56 99 VAL A CA 1
ATOM 782 C C . VAL A 1 99 ? 10.340 -6.216 -5.951 1.00 93.56 99 VAL A C 1
ATOM 784 O O . VAL A 1 99 ? 10.191 -5.987 -7.144 1.00 93.56 99 VAL A O 1
ATOM 787 N N . PHE A 1 100 ? 9.365 -6.765 -5.232 1.00 93.38 100 PHE A N 1
ATOM 788 C CA . PHE A 1 100 ? 8.103 -7.170 -5.848 1.00 93.38 100 PHE A CA 1
ATOM 789 C C . PHE A 1 100 ? 7.270 -5.968 -6.301 1.00 93.38 100 PHE A C 1
ATOM 791 O O . PHE A 1 100 ? 6.731 -5.963 -7.403 1.00 93.38 100 PHE A O 1
ATOM 798 N N . GLY A 1 101 ? 7.214 -4.914 -5.484 1.00 93.88 101 GLY A N 1
ATOM 799 C CA . GLY A 1 101 ? 6.547 -3.665 -5.848 1.00 93.88 101 GLY A CA 1
ATOM 800 C C . GLY A 1 101 ? 7.138 -3.027 -7.107 1.00 93.88 101 GLY A C 1
ATOM 801 O O . GLY A 1 101 ? 6.403 -2.474 -7.919 1.00 93.88 101 GLY A O 1
ATOM 802 N N . ARG A 1 102 ? 8.453 -3.152 -7.311 1.00 95.31 102 ARG A N 1
ATOM 803 C CA . ARG A 1 102 ? 9.134 -2.737 -8.545 1.00 95.31 102 ARG A CA 1
ATOM 804 C C . ARG A 1 102 ? 8.695 -3.579 -9.751 1.00 95.31 102 ARG A C 1
ATOM 806 O O . ARG A 1 102 ? 8.397 -2.983 -10.777 1.00 95.31 102 ARG A O 1
ATOM 813 N N . LEU A 1 103 ? 8.568 -4.907 -9.626 1.00 94.38 103 LEU A N 1
ATOM 814 C CA . LEU A 1 103 ? 8.039 -5.768 -10.707 1.00 94.38 103 LEU A CA 1
ATOM 815 C C . LEU A 1 103 ? 6.600 -5.394 -11.087 1.00 94.38 103 LEU A C 1
ATOM 817 O O . LEU A 1 103 ? 6.263 -5.286 -12.263 1.00 94.38 103 LEU A O 1
ATOM 821 N N . VAL A 1 104 ? 5.741 -5.169 -10.088 1.00 92.88 104 VAL A N 1
ATOM 822 C CA . VAL A 1 104 ? 4.337 -4.776 -10.313 1.00 92.88 104 VAL A CA 1
ATOM 823 C C . VAL A 1 104 ? 4.233 -3.406 -10.998 1.00 92.88 104 VAL A C 1
ATOM 825 O O . VAL A 1 104 ? 3.289 -3.166 -11.753 1.00 92.88 104 VAL A O 1
ATOM 828 N N . ASN A 1 105 ? 5.208 -2.527 -10.762 1.00 93.19 105 ASN A N 1
ATOM 829 C CA . ASN A 1 105 ? 5.320 -1.199 -11.363 1.00 93.19 105 ASN A CA 1
ATOM 830 C C . ASN A 1 105 ? 6.355 -1.162 -12.516 1.00 93.19 105 ASN A C 1
ATOM 832 O O . ASN A 1 105 ? 7.111 -0.201 -12.640 1.00 93.19 105 ASN A O 1
ATOM 836 N N . ASP A 1 106 ? 6.398 -2.221 -13.334 1.00 92.81 106 ASP A N 1
ATOM 837 C CA . ASP A 1 106 ? 7.114 -2.329 -14.622 1.00 92.81 106 ASP A CA 1
ATOM 838 C C . ASP A 1 106 ? 8.646 -2.230 -14.611 1.00 92.81 106 ASP A C 1
ATOM 840 O O . ASP A 1 106 ? 9.275 -2.068 -15.660 1.00 92.81 106 ASP A O 1
ATOM 844 N N . VAL A 1 107 ? 9.299 -2.416 -13.466 1.00 94.88 107 VAL A N 1
ATOM 845 C CA . VAL A 1 107 ? 10.751 -2.623 -13.477 1.00 94.88 107 VAL A CA 1
ATOM 846 C C . VAL A 1 107 ? 11.052 -4.042 -13.953 1.00 94.88 107 VAL A C 1
ATOM 848 O O . VAL A 1 107 ? 10.654 -5.017 -13.318 1.00 94.88 107 VAL A O 1
ATOM 851 N N . SER A 1 108 ? 11.804 -4.163 -15.047 1.00 94.69 108 SER A N 1
ATOM 852 C CA . SER A 1 108 ? 12.221 -5.452 -15.611 1.00 94.69 108 SER A CA 1
ATOM 853 C C . SER A 1 108 ? 12.919 -6.347 -14.571 1.00 94.69 108 SER A C 1
ATOM 855 O O . SER A 1 108 ? 13.753 -5.827 -13.816 1.00 94.69 108 SER A O 1
ATOM 857 N N . PRO A 1 109 ? 12.713 -7.680 -14.590 1.00 93.94 109 PRO A N 1
ATOM 858 C CA . PRO A 1 109 ? 13.363 -8.606 -13.660 1.00 93.94 109 PRO A CA 1
ATOM 859 C C . PRO A 1 109 ? 14.888 -8.448 -13.577 1.00 93.94 109 PRO A C 1
ATOM 861 O O . PRO A 1 109 ? 15.438 -8.437 -12.482 1.00 93.94 109 PRO A O 1
ATOM 864 N N . SER A 1 110 ? 15.577 -8.209 -14.696 1.00 94.94 110 SER A N 1
ATOM 865 C CA . SER A 1 110 ? 17.037 -8.005 -14.717 1.00 94.94 110 SER A CA 1
ATOM 866 C C . SER A 1 110 ? 17.516 -6.777 -13.930 1.00 94.94 110 SER A C 1
ATOM 868 O O . SER A 1 110 ? 18.652 -6.749 -13.468 1.00 94.94 110 SER A O 1
ATOM 870 N N . ASN A 1 111 ? 16.655 -5.772 -13.749 1.00 95.75 111 ASN A N 1
ATOM 871 C CA . ASN A 1 111 ? 16.989 -4.490 -13.125 1.00 95.75 111 ASN A CA 1
ATOM 872 C C . ASN A 1 111 ? 16.296 -4.273 -11.774 1.00 95.75 111 ASN A C 1
ATOM 874 O O . ASN A 1 111 ? 16.583 -3.305 -11.074 1.00 95.75 111 ASN A O 1
ATOM 878 N N . VAL A 1 112 ? 15.379 -5.156 -11.380 1.00 94.50 112 VAL A N 1
ATOM 879 C CA . VAL A 1 112 ? 14.490 -4.955 -10.226 1.00 94.50 112 VAL A CA 1
ATOM 880 C C . VAL A 1 112 ? 15.230 -4.775 -8.896 1.00 94.50 112 VAL A C 1
ATOM 882 O O . VAL A 1 112 ? 14.735 -4.128 -7.973 1.00 94.50 112 VAL A O 1
ATOM 885 N N . CYS A 1 113 ? 16.439 -5.319 -8.777 1.00 93.62 113 CYS A N 1
ATOM 886 C CA . CYS A 1 113 ? 17.254 -5.188 -7.573 1.00 93.62 113 CYS A CA 1
ATOM 887 C C . CYS A 1 113 ? 17.910 -3.801 -7.457 1.00 93.62 113 CYS A C 1
ATOM 889 O O . CYS A 1 113 ? 18.087 -3.307 -6.344 1.00 93.62 113 CYS A O 1
ATOM 891 N N . SER A 1 114 ? 18.213 -3.140 -8.576 1.00 94.31 114 SER A N 1
ATOM 892 C CA . SER A 1 114 ? 18.997 -1.896 -8.621 1.00 94.31 114 SER A CA 1
ATOM 893 C C . SER A 1 114 ? 18.190 -0.664 -9.037 1.00 94.31 114 SER A C 1
ATOM 895 O O . SER A 1 114 ? 18.531 0.448 -8.641 1.00 94.31 114 SER A O 1
ATOM 897 N N . MET A 1 115 ? 17.102 -0.836 -9.789 1.00 94.88 115 MET A N 1
ATOM 898 C CA . MET A 1 115 ? 16.297 0.261 -10.322 1.00 94.88 115 MET A CA 1
ATOM 899 C C . MET A 1 115 ? 14.974 0.408 -9.575 1.00 94.88 115 MET A C 1
ATOM 901 O O . MET A 1 115 ? 14.264 -0.561 -9.314 1.00 94.88 115 MET A O 1
ATOM 905 N N . LYS A 1 116 ? 14.626 1.653 -9.245 1.00 93.31 116 LYS A N 1
ATOM 906 C CA . LYS A 1 116 ? 13.294 2.013 -8.747 1.00 93.31 116 LYS A CA 1
ATOM 907 C C . LYS A 1 116 ? 12.321 2.114 -9.923 1.00 93.31 116 LYS A C 1
ATOM 909 O O . LYS A 1 116 ? 12.731 2.443 -11.035 1.00 93.31 116 LYS A O 1
ATOM 914 N N . ALA A 1 117 ? 11.038 1.889 -9.656 1.00 94.38 117 ALA A N 1
ATOM 915 C CA . ALA A 1 117 ? 9.987 2.204 -10.616 1.00 94.38 117 ALA A CA 1
ATOM 916 C C . ALA A 1 117 ? 9.948 3.715 -10.876 1.00 94.38 117 ALA A C 1
ATOM 918 O O . ALA A 1 117 ? 10.170 4.516 -9.958 1.00 94.38 117 ALA A O 1
ATOM 919 N N . ARG A 1 118 ? 9.672 4.116 -12.119 1.00 93.62 118 ARG A N 1
ATOM 920 C CA . ARG A 1 118 ? 9.465 5.531 -12.434 1.00 93.62 118 ARG A CA 1
ATOM 921 C C . ARG A 1 118 ? 8.098 5.958 -11.912 1.00 93.62 118 ARG A C 1
ATOM 923 O O . ARG A 1 118 ? 7.182 5.151 -11.789 1.00 93.62 118 ARG A O 1
ATOM 930 N N . SER A 1 119 ? 7.944 7.244 -11.607 1.00 90.06 119 SER A N 1
ATOM 931 C CA . SER A 1 119 ? 6.700 7.754 -11.012 1.00 90.06 119 SER A CA 1
ATOM 932 C C . SER A 1 119 ? 5.470 7.507 -11.904 1.00 90.06 119 SER A C 1
ATOM 934 O O . SER A 1 119 ? 4.396 7.187 -11.402 1.00 90.06 119 SER A O 1
ATOM 936 N N . ASN A 1 120 ? 5.628 7.601 -13.225 1.00 90.81 120 ASN A N 1
ATOM 937 C CA . ASN A 1 120 ? 4.575 7.336 -14.211 1.00 90.81 120 ASN A CA 1
ATOM 938 C C . ASN A 1 120 ? 4.215 5.843 -14.344 1.00 90.81 120 ASN A C 1
ATOM 940 O O . ASN A 1 120 ? 3.141 5.537 -14.852 1.00 90.81 120 ASN A O 1
ATOM 944 N N . ASP A 1 121 ? 5.071 4.938 -13.863 1.00 92.75 121 ASP A N 1
ATOM 945 C CA . ASP A 1 121 ? 4.868 3.486 -13.946 1.00 92.75 121 ASP A CA 1
ATOM 946 C C . ASP A 1 121 ? 4.182 2.927 -12.680 1.00 9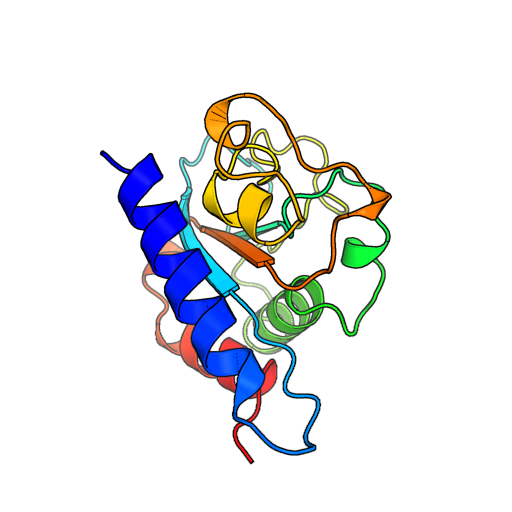2.75 121 ASP A C 1
ATOM 948 O O . ASP A 1 121 ? 3.875 1.737 -12.592 1.00 92.75 121 ASP A O 1
ATOM 952 N N . ILE A 1 122 ? 3.908 3.776 -11.680 1.00 93.56 122 ILE A N 1
ATOM 953 C CA . ILE A 1 122 ? 3.185 3.386 -10.464 1.00 93.56 122 ILE A CA 1
ATOM 954 C C . ILE A 1 122 ? 1.697 3.193 -10.785 1.00 93.56 122 ILE A C 1
ATOM 956 O O . ILE A 1 122 ? 0.926 4.147 -10.862 1.00 93.56 122 ILE A O 1
ATOM 960 N N . LYS A 1 123 ? 1.270 1.934 -10.928 1.00 87.62 123 LYS A N 1
ATOM 961 C CA . LYS A 1 123 ? -0.092 1.567 -11.378 1.00 87.62 123 LYS A CA 1
ATOM 962 C C . LYS A 1 123 ? -1.144 1.543 -10.270 1.00 87.62 123 LYS A C 1
ATOM 964 O O . LYS A 1 123 ? -2.318 1.294 -10.540 1.00 87.62 123 LYS A O 1
ATOM 969 N N . GLY A 1 124 ? -0.719 1.679 -9.013 1.00 90.06 124 GLY A N 1
ATOM 970 C CA . GLY A 1 124 ? -1.577 1.482 -7.843 1.00 90.06 124 GLY A CA 1
ATOM 971 C C . GLY A 1 124 ? -2.030 0.037 -7.627 1.00 90.06 124 GLY A C 1
ATOM 972 O O . GLY A 1 124 ? -2.962 -0.191 -6.874 1.00 90.06 124 GLY A O 1
ATOM 973 N N . LYS A 1 125 ? -1.388 -0.952 -8.258 1.00 90.81 125 LYS A N 1
ATOM 974 C CA . LYS A 1 125 ? -1.704 -2.379 -8.058 1.00 90.81 125 LYS A CA 1
ATOM 975 C C . LYS A 1 125 ? -0.971 -3.013 -6.878 1.00 90.81 125 LYS A C 1
ATOM 977 O O . LYS A 1 125 ? -1.304 -4.119 -6.479 1.00 90.81 125 LYS A O 1
ATOM 982 N N . PHE A 1 126 ? 0.040 -2.344 -6.338 1.00 94.38 126 PHE A N 1
ATOM 983 C CA . PHE A 1 126 ? 0.838 -2.833 -5.221 1.00 94.38 126 PHE A CA 1
ATOM 984 C C . PHE A 1 126 ? 0.525 -2.039 -3.956 1.00 94.38 126 PHE A C 1
ATOM 986 O O . PHE A 1 126 ? 0.376 -0.820 -4.019 1.00 94.38 126 PHE A O 1
ATOM 993 N N . VAL A 1 127 ? 0.470 -2.721 -2.814 1.00 96.75 127 VAL A N 1
ATOM 994 C CA . VAL A 1 127 ? 0.403 -2.110 -1.487 1.00 96.75 127 VAL A CA 1
ATOM 995 C C . VAL A 1 127 ? 1.374 -2.838 -0.564 1.00 96.75 127 VAL A C 1
ATOM 997 O O . VAL A 1 127 ? 1.176 -4.000 -0.217 1.00 96.75 127 VAL A O 1
ATOM 1000 N N . GLN A 1 128 ? 2.418 -2.149 -0.119 1.00 96.31 128 GLN A N 1
ATOM 1001 C CA . GLN A 1 128 ? 3.215 -2.595 1.015 1.00 96.31 128 GLN A CA 1
ATOM 1002 C C . GLN A 1 128 ? 2.668 -1.979 2.292 1.00 96.31 128 GLN A C 1
ATOM 1004 O O . GLN A 1 128 ? 2.515 -0.761 2.379 1.00 96.31 128 GLN A O 1
ATOM 1009 N N . ILE A 1 129 ? 2.420 -2.825 3.284 1.00 96.75 129 ILE A N 1
ATOM 1010 C CA . ILE A 1 129 ? 1.941 -2.433 4.601 1.00 96.75 129 ILE A CA 1
ATOM 1011 C C . ILE A 1 129 ? 3.029 -2.740 5.627 1.00 96.75 129 ILE A C 1
ATOM 1013 O O . ILE A 1 129 ? 3.348 -3.900 5.884 1.00 96.75 129 ILE A O 1
ATOM 1017 N N . GLU A 1 130 ? 3.547 -1.692 6.250 1.00 95.50 130 GLU A N 1
ATOM 1018 C CA . GLU A 1 130 ? 4.467 -1.750 7.380 1.00 95.50 130 GLU A CA 1
ATOM 1019 C C . GLU A 1 130 ? 3.700 -1.447 8.665 1.00 95.50 130 GLU A C 1
ATOM 1021 O O . GLU A 1 130 ? 3.049 -0.409 8.777 1.00 95.50 130 GLU A O 1
ATOM 1026 N N . GLN A 1 131 ? 3.758 -2.336 9.654 1.00 94.69 131 GLN A N 1
ATOM 1027 C CA . GLN A 1 131 ? 2.937 -2.198 10.860 1.00 94.69 131 GLN A CA 1
ATOM 1028 C C . GLN A 1 131 ? 3.669 -2.537 12.154 1.00 94.69 131 GLN A C 1
ATOM 1030 O O . GLN A 1 131 ? 4.484 -3.461 12.222 1.00 94.69 131 GLN A O 1
ATOM 1035 N N . ARG A 1 132 ? 3.344 -1.799 13.219 1.00 94.31 132 ARG A N 1
ATOM 1036 C CA . ARG A 1 132 ? 3.800 -2.109 14.578 1.00 94.31 132 ARG A CA 1
ATOM 1037 C C . ARG A 1 132 ? 3.162 -3.405 15.078 1.00 94.31 132 ARG A C 1
ATOM 1039 O O . ARG A 1 132 ? 2.125 -3.846 14.588 1.00 94.31 132 ARG A O 1
ATOM 1046 N N . LYS A 1 133 ? 3.772 -3.998 16.109 1.00 93.25 133 LYS A N 1
ATOM 1047 C CA . LYS A 1 133 ? 3.337 -5.280 16.690 1.00 93.25 133 LYS A CA 1
ATOM 1048 C C . LYS A 1 133 ? 1.852 -5.292 17.085 1.00 93.25 133 LYS A C 1
ATOM 1050 O O . LYS A 1 133 ? 1.203 -6.303 16.858 1.00 93.25 133 LYS A O 1
ATOM 1055 N N . SER A 1 134 ? 1.332 -4.195 17.642 1.00 92.19 134 SER A N 1
ATOM 1056 C CA . SER A 1 134 ? -0.079 -4.075 18.038 1.00 92.19 134 SER A CA 1
ATOM 1057 C C . SER A 1 134 ? -1.021 -4.218 16.841 1.00 92.19 134 SER A C 1
ATOM 1059 O O . SER A 1 134 ? -1.836 -5.132 16.833 1.00 92.19 134 SER A O 1
ATOM 1061 N N . ALA A 1 135 ? -0.839 -3.400 15.802 1.00 93.56 135 ALA A N 1
ATOM 1062 C CA . ALA A 1 135 ? -1.626 -3.482 14.572 1.00 93.56 135 ALA A CA 1
ATOM 1063 C C . ALA A 1 135 ? -1.469 -4.838 13.863 1.00 93.56 135 ALA A C 1
ATOM 1065 O O . ALA A 1 135 ? -2.439 -5.388 13.354 1.00 93.56 135 ALA A O 1
ATOM 1066 N N . ARG A 1 136 ? -0.267 -5.430 13.887 1.00 92.69 136 ARG A N 1
ATOM 1067 C CA . ARG A 1 136 ? -0.004 -6.744 13.276 1.00 92.69 136 ARG A CA 1
ATOM 1068 C C . ARG A 1 136 ? -0.802 -7.881 13.899 1.00 92.69 136 ARG A C 1
ATOM 1070 O O . ARG A 1 136 ? -1.105 -8.847 13.209 1.00 92.69 136 ARG A O 1
ATOM 1077 N N . HIS A 1 137 ? -1.095 -7.797 15.191 1.00 93.12 137 HIS A N 1
ATOM 1078 C CA . HIS A 1 137 ? -1.843 -8.837 15.895 1.00 93.12 137 HIS A CA 1
ATOM 1079 C C . HIS A 1 137 ? -3.354 -8.575 15.917 1.00 93.12 137 HIS A C 1
ATOM 1081 O O . HIS A 1 137 ? -4.106 -9.443 16.353 1.00 93.12 137 HIS A O 1
ATOM 1087 N N . ASP A 1 138 ? -3.817 -7.432 15.406 1.00 94.56 138 ASP A N 1
ATOM 1088 C CA . ASP A 1 138 ? -5.243 -7.143 15.267 1.00 94.56 138 ASP A CA 1
ATOM 1089 C C . ASP A 1 138 ? -5.805 -7.726 13.960 1.00 94.56 138 ASP A C 1
ATOM 1091 O O . ASP A 1 138 ? -6.105 -7.037 12.981 1.00 94.56 138 ASP A O 1
ATOM 1095 N N . LEU A 1 139 ? -5.929 -9.054 13.939 1.00 93.69 139 LEU A N 1
ATOM 1096 C CA . LEU A 1 139 ? -6.440 -9.794 12.783 1.00 93.69 139 LEU A CA 1
ATOM 1097 C C . LEU A 1 139 ? -7.898 -9.445 12.459 1.00 93.69 139 LEU A C 1
ATOM 1099 O O . LEU A 1 139 ? -8.306 -9.515 11.297 1.00 93.69 139 LEU A O 1
ATOM 1103 N N . ARG A 1 140 ? -8.691 -9.059 13.467 1.00 94.44 140 ARG A N 1
ATOM 1104 C CA . ARG A 1 140 ? -10.098 -8.680 13.288 1.00 94.44 140 ARG A CA 1
ATOM 1105 C C . ARG A 1 140 ? -10.207 -7.364 12.528 1.00 94.44 140 ARG A C 1
ATOM 1107 O O . ARG A 1 140 ? -10.979 -7.293 11.570 1.00 94.44 140 ARG A O 1
ATOM 1114 N N . MET A 1 141 ? -9.430 -6.353 12.921 1.00 95.12 141 MET A N 1
ATOM 1115 C CA . MET A 1 141 ? -9.362 -5.081 12.203 1.00 95.12 141 MET A CA 1
ATOM 1116 C C . MET A 1 141 ? -8.954 -5.306 10.751 1.00 95.12 141 MET A C 1
ATOM 1118 O O . MET A 1 141 ? -9.669 -4.863 9.853 1.00 95.12 141 MET A O 1
ATOM 1122 N N . TRP A 1 142 ? -7.887 -6.072 10.505 1.00 95.25 142 TRP A N 1
ATOM 1123 C CA . TRP A 1 142 ? -7.432 -6.328 9.141 1.00 95.25 142 TRP A CA 1
ATOM 1124 C C . TRP A 1 142 ? -8.453 -7.083 8.301 1.00 95.25 142 TRP A C 1
ATOM 1126 O O . TRP A 1 142 ? -8.762 -6.658 7.191 1.00 95.25 142 TRP A O 1
ATOM 1136 N N . THR A 1 143 ? -9.043 -8.151 8.837 1.00 94.75 143 THR A N 1
ATOM 1137 C CA . THR A 1 143 ? -10.083 -8.911 8.129 1.00 94.75 143 THR A CA 1
ATOM 1138 C C . THR A 1 143 ? -11.237 -8.003 7.709 1.00 94.75 143 THR A C 1
ATOM 1140 O O . THR A 1 143 ? -11.683 -8.046 6.563 1.00 94.75 143 THR A O 1
ATOM 1143 N N . ASN A 1 144 ? -11.707 -7.146 8.617 1.00 95.31 144 ASN A N 1
ATOM 1144 C CA . ASN A 1 144 ? -12.793 -6.221 8.318 1.00 95.31 144 ASN A CA 1
ATOM 1145 C C . ASN A 1 144 ? -12.360 -5.143 7.316 1.00 95.31 144 ASN A C 1
ATOM 1147 O O . ASN A 1 144 ? -13.121 -4.831 6.403 1.00 95.31 144 ASN A O 1
ATOM 1151 N N . ALA A 1 145 ? -11.144 -4.604 7.440 1.00 95.44 145 ALA A N 1
ATOM 1152 C CA . ALA A 1 145 ? -10.635 -3.583 6.530 1.00 95.44 145 ALA A CA 1
ATOM 1153 C C . ALA A 1 145 ? -10.546 -4.111 5.092 1.00 95.44 145 ALA A C 1
ATOM 1155 O O . ALA A 1 145 ? -10.989 -3.439 4.165 1.00 95.44 145 ALA A O 1
ATOM 1156 N N . PHE A 1 146 ? -10.069 -5.345 4.909 1.00 94.62 146 PHE A N 1
ATOM 1157 C CA . PHE A 1 146 ? -10.001 -5.987 3.597 1.00 94.62 146 PHE A CA 1
ATOM 1158 C C . PHE A 1 146 ? -11.380 -6.311 3.016 1.00 94.62 146 PHE A C 1
ATOM 1160 O O . PHE A 1 146 ? -11.593 -6.070 1.833 1.00 94.62 146 PHE A O 1
ATOM 1167 N N . LYS A 1 147 ? -12.341 -6.768 3.832 1.00 94.38 147 LYS A N 1
ATOM 1168 C CA . LYS A 1 147 ? -13.735 -6.971 3.384 1.00 94.38 147 LYS A CA 1
ATOM 1169 C C . LYS A 1 147 ? -14.390 -5.679 2.896 1.00 94.38 147 LYS A C 1
ATOM 1171 O O . LYS A 1 147 ? -15.201 -5.710 1.979 1.00 94.38 147 LYS A O 1
ATOM 1176 N N . ILE A 1 148 ? -14.056 -4.553 3.524 1.00 94.56 148 ILE A N 1
ATOM 1177 C CA . ILE A 1 148 ? -14.566 -3.233 3.145 1.00 94.56 148 ILE A CA 1
ATOM 1178 C C . ILE A 1 148 ? -13.879 -2.717 1.882 1.00 94.56 148 ILE A C 1
ATOM 1180 O O . ILE A 1 148 ? -14.556 -2.199 1.000 1.00 94.56 148 ILE A O 1
ATOM 1184 N N . ALA A 1 149 ? -12.549 -2.812 1.821 1.00 93.56 149 ALA A N 1
ATOM 1185 C CA . ALA A 1 149 ? -11.767 -2.304 0.699 1.00 93.56 149 ALA A CA 1
ATOM 1186 C C . ALA A 1 149 ? -12.013 -3.122 -0.579 1.00 93.56 149 ALA A C 1
ATOM 1188 O O . ALA A 1 149 ? -12.093 -2.553 -1.664 1.00 93.56 149 ALA A O 1
ATOM 1189 N N . PHE A 1 150 ? -12.175 -4.441 -0.443 1.00 91.50 150 PHE A N 1
ATOM 1190 C CA . PHE A 1 150 ? -12.343 -5.381 -1.550 1.00 91.50 150 PHE A CA 1
ATOM 1191 C C . PHE A 1 150 ? -13.508 -6.343 -1.264 1.00 91.50 150 PHE A C 1
ATOM 1193 O O . PHE A 1 150 ? -13.283 -7.503 -0.902 1.00 91.50 150 PHE A O 1
ATOM 1200 N N . PRO A 1 151 ? -14.764 -5.881 -1.388 1.00 85.88 151 PRO A N 1
ATOM 1201 C CA . PRO A 1 151 ? -15.919 -6.744 -1.199 1.00 85.88 151 PRO A CA 1
ATOM 1202 C C . PRO A 1 151 ? -15.904 -7.875 -2.233 1.00 85.88 151 PRO A C 1
ATOM 1204 O O . PRO A 1 151 ? -15.749 -7.645 -3.435 1.00 85.88 151 PRO A O 1
ATOM 1207 N N . LEU A 1 152 ? -16.045 -9.110 -1.751 1.00 77.12 152 LEU A N 1
ATOM 1208 C CA . LEU A 1 152 ? -16.309 -10.258 -2.609 1.00 77.12 152 LEU A CA 1
ATOM 1209 C C . LEU A 1 152 ? -17.791 -10.199 -2.987 1.00 77.12 152 LEU A C 1
ATOM 1211 O O . LEU A 1 152 ? -18.642 -10.234 -2.099 1.00 77.12 152 LEU A O 1
ATOM 1215 N N . ASN A 1 153 ? -18.068 -10.057 -4.282 1.00 57.91 153 ASN A N 1
ATOM 1216 C CA . ASN A 1 153 ? -19.412 -10.210 -4.840 1.00 57.91 153 ASN A CA 1
ATOM 1217 C C . ASN A 1 153 ? -19.720 -11.684 -5.083 1.00 57.91 153 ASN A C 1
ATOM 1219 O O . ASN A 1 153 ? -18.789 -12.392 -5.537 1.00 57.91 153 ASN A O 1
#

Nearest PDB structures (foldseek):
  3osl-assembly2_C  TM=4.838E-01  e=2.386E+00  Bos taurus
  3d68-assembly1_A  TM=4.801E-01  e=7.766E+00  Homo sapiens
  2dj2-assembly1_A  TM=3.398E-01  e=5.350E+00  Mus musculus
  7f05-assembly2_D  TM=2.821E-01  e=7.299E+00  Homo sapiens

Organism: NCBI:txid166010

Sequence (153 aa):
MFHHMNVGVWEAALGHGSQRNNRRQKDVFVQWHGMKASSCRNADIFMSAGGEPFNSVYVDQNSPVNQIVSAVIRINTSQYRVNTPKTDRNCKFKGTENVFGRLVNDVSPSNVCSMKARSNDIKGKFVQIEQRKSARHDLRMWTNAFKIAFPLN

Secondary structure (DSSP, 8-state):
-HHHHHHHHHHHHHHHHTS--S------EEEEEEPPTTT-TT-SEEEE-SS-TT-GGGT-TTSHHHHHHHHHHHH-TTTS-EE-TTT-TT-S--STT-HHHHHHTT--GGGTTT-PPPGGG--S-EEEEEE-HHHHH-HHHHHHHHHHHS---

Radius of gyration: 15.32 Å; Cα contacts (8 Å, |Δi|>4): 245; chains: 1; bounding box: 38×30×38 Å

pLDDT: mean 88.13, std 12.36, range [46.81, 97.19]

Mean predicted aligned error: 5.41 Å

Solvent-accessible surface area (backbone atoms only — not comparable to full-atom values): 8603 Å² total; per-residue (Å²): 114,70,64,62,54,42,50,52,55,50,53,55,54,56,65,59,67,78,72,61,79,94,60,91,75,74,72,71,47,76,47,83,48,80,39,58,76,83,45,32,78,84,37,39,32,37,43,24,48,27,43,61,48,86,38,64,51,76,67,40,66,85,20,56,54,39,27,38,50,51,28,40,47,69,78,37,79,80,83,60,44,75,34,33,36,62,77,41,74,81,32,73,70,43,41,46,81,37,48,56,40,12,46,75,16,73,26,51,81,95,42,21,90,83,45,63,41,53,74,90,43,50,74,37,37,31,29,38,36,34,21,28,73,70,63,66,69,38,57,66,59,50,53,52,14,47,48,65,48,56,64,84,129

Foldseek 3Di:
DVLVVLVVVLVVVVVVVVPDPDDPPQAAAEDEDEADCPQAVQWQKEKALLAAQPQCLVVDCLQLRNLLQVLLCVVPVPDTRYYYCNRGVPRNDHNQQPLNSQVQLPDDSVCSNPDGRDSVSSPSRYMYMYHHPVVVPPVVSNVRSCCRSPPDD